Protein AF-A0A9Q7SDE9-F1 (afdb_monomer_lite)

Secondary structure (DSSP, 8-state):
--HHHHHHHHHHHHHHPPPPPSSHHHHHHHHHHHHHHHT--SHHHHHHHHHHHHHTT-HHHHHHHHHHHHHHT-HHHHHHHHHH-GGGHHHHHHHHHHHTT--

Foldseek 3Di:
DPPLVVLLVVLCCVQQDDPDDPDPVVVVVLVVLLVVLVPQDALVSLLVQLLVCLVVVVVSNNNSSLVSCLVVVNPSNLCSVCVSCVVSNVSSVSSSVSSVVPD

Structure (mmCIF, N/CA/C/O backbone):
data_AF-A0A9Q7SDE9-F1
#
_entry.id   AF-A0A9Q7SDE9-F1
#
loop_
_atom_site.group_PDB
_atom_site.id
_atom_site.type_symbol
_atom_site.label_atom_id
_atom_site.label_alt_id
_atom_site.label_comp_id
_atom_site.label_asym_id
_atom_site.label_entity_id
_atom_site.label_seq_id
_atom_site.pdbx_PDB_ins_code
_atom_site.Cartn_x
_atom_site.Cartn_y
_atom_site.Cartn_z
_atom_site.occupancy
_atom_site.B_iso_or_equiv
_atom_site.auth_seq_id
_atom_site.auth_comp_id
_atom_site.auth_asym_id
_atom_site.auth_atom_id
_atom_site.pdbx_PDB_model_num
ATOM 1 N N . MET A 1 1 ? 5.479 17.017 18.892 1.00 56.97 1 MET A N 1
ATOM 2 C CA . MET A 1 1 ? 5.457 17.519 17.508 1.00 56.97 1 MET A CA 1
ATOM 3 C C . MET A 1 1 ? 6.755 18.217 17.185 1.00 56.97 1 MET A C 1
ATOM 5 O O . MET A 1 1 ? 6.878 19.434 17.283 1.00 56.97 1 MET A O 1
ATOM 9 N N . THR A 1 2 ? 7.743 17.405 16.837 1.00 75.75 2 THR A N 1
ATOM 10 C CA . THR A 1 2 ? 8.951 17.845 16.141 1.00 75.75 2 THR A CA 1
ATOM 11 C C . THR A 1 2 ? 8.635 18.047 14.654 1.00 75.75 2 THR A C 1
ATOM 13 O O . THR A 1 2 ? 7.665 17.497 14.134 1.00 75.75 2 THR A O 1
ATOM 16 N N . THR A 1 3 ? 9.463 18.806 13.933 1.00 80.44 3 THR A N 1
ATOM 17 C CA . THR A 1 3 ? 9.313 19.011 12.478 1.00 80.44 3 THR A CA 1
ATOM 18 C C . THR A 1 3 ? 9.282 17.691 11.690 1.00 80.44 3 THR A C 1
ATOM 20 O O . THR A 1 3 ? 8.628 17.610 10.652 1.00 80.44 3 THR A O 1
ATOM 23 N N . ALA A 1 4 ? 9.955 16.648 12.189 1.00 78.25 4 ALA A N 1
ATOM 24 C CA . ALA A 1 4 ? 9.985 15.322 11.573 1.00 78.25 4 ALA A CA 1
ATOM 25 C C . ALA A 1 4 ? 8.646 14.574 11.710 1.00 78.25 4 ALA A C 1
ATOM 27 O O . ALA A 1 4 ? 8.171 14.005 10.729 1.00 78.25 4 ALA A O 1
ATOM 28 N N . GLU A 1 5 ? 8.001 14.640 12.880 1.00 80.25 5 GLU A N 1
ATOM 29 C CA . GLU A 1 5 ? 6.676 14.041 13.116 1.00 80.25 5 GLU A CA 1
ATOM 30 C C . GLU A 1 5 ? 5.614 14.676 12.207 1.00 80.25 5 GLU A C 1
ATOM 32 O O . GLU A 1 5 ? 4.884 13.970 11.514 1.00 80.25 5 GLU A O 1
ATOM 37 N N . THR A 1 6 ? 5.593 16.010 12.111 1.00 84.12 6 THR A N 1
ATOM 38 C CA . THR A 1 6 ? 4.666 16.729 11.220 1.00 84.12 6 THR A CA 1
ATOM 39 C C . THR A 1 6 ? 4.883 16.353 9.752 1.00 84.12 6 THR A C 1
ATOM 41 O O . THR A 1 6 ? 3.930 16.226 8.981 1.00 84.12 6 THR A O 1
ATOM 44 N N . ARG A 1 7 ? 6.144 16.159 9.338 1.00 84.69 7 ARG A N 1
ATOM 45 C CA . ARG A 1 7 ? 6.481 15.754 7.967 1.00 84.69 7 ARG A CA 1
ATOM 46 C C . ARG A 1 7 ? 6.022 14.326 7.674 1.00 84.69 7 ARG A C 1
ATOM 48 O O . ARG A 1 7 ? 5.447 14.088 6.613 1.00 84.69 7 ARG A O 1
ATOM 55 N N . ARG A 1 8 ? 6.228 13.404 8.617 1.00 85.12 8 ARG A N 1
ATOM 56 C CA . ARG A 1 8 ? 5.744 12.019 8.548 1.00 85.12 8 ARG A CA 1
ATOM 57 C C . ARG A 1 8 ? 4.223 11.979 8.401 1.00 85.12 8 ARG A C 1
ATOM 59 O O . ARG A 1 8 ? 3.729 11.299 7.507 1.00 85.12 8 ARG A O 1
ATOM 66 N N . GLU A 1 9 ? 3.491 12.722 9.228 1.00 84.44 9 GLU A N 1
ATOM 67 C CA . GLU A 1 9 ? 2.025 12.791 9.156 1.00 84.44 9 GLU A CA 1
ATOM 68 C C . GLU A 1 9 ? 1.536 13.343 7.814 1.00 84.44 9 GLU A C 1
ATOM 70 O O . GLU A 1 9 ? 0.623 12.777 7.217 1.00 84.44 9 GLU A O 1
ATOM 75 N N . ALA A 1 10 ? 2.173 14.395 7.293 1.00 86.44 10 ALA A N 1
ATOM 76 C CA . ALA A 1 10 ? 1.816 14.963 5.994 1.00 86.44 10 ALA A CA 1
ATOM 77 C C . ALA A 1 10 ? 2.032 13.970 4.837 1.00 86.44 10 ALA A C 1
ATOM 79 O O . ALA A 1 10 ? 1.170 13.832 3.969 1.00 86.44 10 ALA A O 1
ATOM 80 N N . LEU A 1 11 ? 3.157 13.247 4.835 1.00 87.31 11 LEU A N 1
ATOM 81 C CA . LEU A 1 11 ? 3.453 12.225 3.825 1.00 87.31 11 LEU A CA 1
ATOM 82 C C . LEU A 1 11 ? 2.512 11.021 3.941 1.00 87.31 11 LEU A C 1
ATOM 84 O O . LEU A 1 11 ? 2.037 10.504 2.930 1.00 87.31 11 LEU A O 1
ATOM 88 N N . ALA A 1 12 ? 2.200 10.599 5.167 1.00 86.56 12 ALA A N 1
ATOM 89 C CA . ALA A 1 12 ? 1.217 9.555 5.414 1.00 86.56 12 ALA A CA 1
ATOM 90 C C . ALA A 1 12 ? -0.171 9.983 4.917 1.00 86.56 12 ALA A C 1
ATOM 92 O O . ALA A 1 12 ? -0.816 9.226 4.203 1.00 86.56 12 ALA A O 1
ATOM 93 N N . ALA A 1 13 ? -0.615 11.208 5.197 1.00 86.50 13 ALA A N 1
ATOM 94 C CA . ALA A 1 13 ? -1.886 11.717 4.686 1.00 86.50 13 ALA A CA 1
ATOM 95 C C . ALA A 1 13 ? -1.916 11.766 3.148 1.00 86.50 13 ALA A C 1
ATOM 97 O O . ALA A 1 13 ? -2.935 11.445 2.544 1.00 86.50 13 ALA A O 1
ATOM 98 N N . GLN A 1 14 ? -0.800 12.112 2.505 1.00 86.94 14 GLN A N 1
ATOM 99 C CA . GLN A 1 14 ? -0.699 12.136 1.046 1.00 86.94 14 GLN A CA 1
ATOM 100 C C . GLN A 1 14 ? -0.799 10.734 0.422 1.00 86.94 14 GLN A C 1
ATOM 102 O O . GLN A 1 14 ? -1.474 10.556 -0.589 1.00 86.94 14 GLN A O 1
ATOM 107 N N . LEU A 1 15 ? -0.108 9.746 0.993 1.00 87.19 15 LEU A N 1
ATOM 108 C CA . LEU A 1 15 ? 0.076 8.430 0.370 1.00 87.19 15 LEU A CA 1
ATOM 109 C C . LEU A 1 15 ? -0.890 7.364 0.876 1.00 87.19 15 LEU A C 1
ATOM 111 O O . LEU A 1 15 ? -1.180 6.398 0.174 1.00 87.19 15 LEU A O 1
ATOM 115 N N . LEU A 1 16 ? -1.352 7.507 2.109 1.00 87.44 16 LEU A N 1
ATOM 116 C CA . LEU A 1 16 ? -2.114 6.494 2.826 1.00 87.44 16 LEU A CA 1
ATOM 117 C C . LEU A 1 16 ? -3.576 6.903 3.018 1.00 87.44 16 LEU A C 1
ATOM 119 O O . LEU A 1 16 ? -4.352 6.131 3.582 1.00 87.44 16 LEU A O 1
ATOM 123 N N . SER A 1 17 ? -3.986 8.081 2.541 1.00 84.12 17 SER A N 1
ATOM 124 C CA . SER A 1 17 ? -5.405 8.426 2.507 1.00 84.12 17 SER A CA 1
ATOM 125 C C . SER A 1 17 ? -6.152 7.409 1.647 1.00 84.12 17 SER A C 1
ATOM 127 O O . SER A 1 17 ? -5.857 7.238 0.463 1.00 84.12 17 SER A O 1
ATOM 129 N N . GLN A 1 18 ? -7.092 6.696 2.265 1.00 73.50 18 GLN A N 1
ATOM 130 C CA . GLN A 1 18 ? -7.979 5.805 1.534 1.00 73.50 18 GLN A CA 1
ATOM 131 C C . GLN A 1 18 ? -9.169 6.608 1.007 1.00 73.50 18 GLN A C 1
ATOM 133 O O . GLN A 1 18 ? -9.699 7.451 1.742 1.00 73.50 18 GLN A O 1
ATOM 138 N N . PRO A 1 19 ? -9.605 6.364 -0.241 1.00 71.69 19 PRO A N 1
ATOM 139 C CA . PRO A 1 19 ? -10.829 6.966 -0.740 1.00 71.69 19 PRO A CA 1
ATOM 140 C C . PRO A 1 19 ? -11.976 6.598 0.201 1.00 71.69 19 PRO A C 1
ATOM 142 O O . PRO A 1 19 ? -12.120 5.445 0.611 1.00 71.69 19 PRO A O 1
ATOM 145 N N . ARG A 1 20 ? -12.767 7.598 0.598 1.00 77.81 20 ARG A N 1
ATOM 146 C CA . ARG A 1 20 ? -13.927 7.360 1.453 1.00 77.81 20 ARG A CA 1
ATOM 147 C C . ARG A 1 20 ? -14.964 6.602 0.621 1.00 77.81 20 ARG A C 1
ATOM 149 O O . ARG A 1 20 ? -15.348 7.122 -0.421 1.00 77.81 20 ARG A O 1
ATOM 156 N N . PRO A 1 21 ? -15.427 5.416 1.047 1.00 84.06 21 PRO A N 1
ATOM 157 C CA . PRO A 1 21 ? -16.439 4.700 0.291 1.00 84.06 21 PRO A CA 1
ATOM 158 C C . PRO A 1 21 ? -17.753 5.480 0.260 1.00 84.06 21 PRO A C 1
ATOM 160 O O . PRO A 1 21 ? -18.258 5.888 1.309 1.00 84.06 21 PRO A O 1
ATOM 163 N N . ASP A 1 22 ? -18.333 5.633 -0.928 1.00 86.62 22 ASP A N 1
ATOM 164 C CA . ASP A 1 22 ? -19.600 6.351 -1.119 1.00 86.62 22 ASP A CA 1
ATOM 165 C C . ASP A 1 22 ? -20.834 5.458 -0.905 1.00 86.62 22 ASP A C 1
ATOM 167 O O . ASP A 1 22 ? -21.971 5.929 -0.883 1.00 86.62 22 ASP A O 1
ATOM 171 N N . ASN A 1 23 ? -20.632 4.145 -0.757 1.00 89.62 23 ASN A N 1
ATOM 172 C CA . ASN A 1 23 ? -21.694 3.168 -0.548 1.00 89.62 23 ASN A CA 1
ATOM 173 C C . ASN A 1 23 ? -21.196 1.942 0.240 1.00 89.62 23 ASN A C 1
ATOM 175 O O . ASN A 1 23 ? -20.004 1.773 0.496 1.00 89.62 23 ASN A O 1
ATOM 179 N N . ILE A 1 24 ? -22.134 1.067 0.617 1.00 90.81 24 ILE A N 1
ATOM 180 C CA . ILE A 1 24 ? -21.854 -0.138 1.414 1.00 90.81 24 ILE A CA 1
ATOM 181 C C . ILE A 1 24 ? -20.926 -1.114 0.675 1.00 90.81 24 ILE A C 1
ATOM 183 O O . ILE A 1 24 ? -20.099 -1.746 1.326 1.00 90.81 24 ILE A O 1
ATOM 1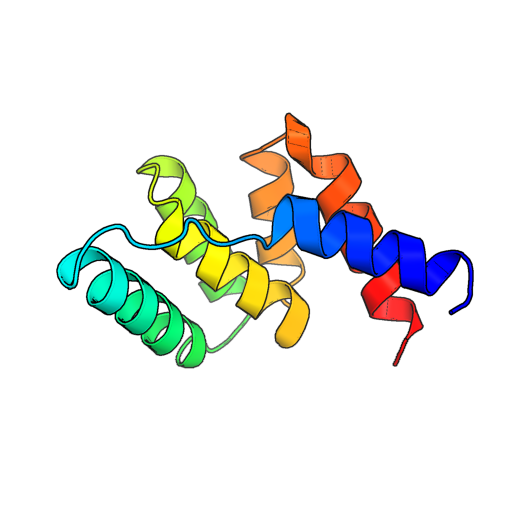87 N N . LEU A 1 25 ? -21.025 -1.231 -0.654 1.00 89.50 25 LEU A N 1
ATOM 188 C CA . LEU A 1 25 ? -20.161 -2.130 -1.427 1.00 89.50 25 LEU A CA 1
ATOM 189 C C . LEU A 1 25 ? -18.696 -1.698 -1.325 1.00 89.50 25 LEU A C 1
ATOM 191 O O . LEU A 1 25 ? -17.860 -2.522 -0.974 1.00 89.50 25 LEU A O 1
ATOM 195 N N . GLY A 1 26 ? -18.407 -0.404 -1.481 1.00 88.62 26 GLY A N 1
ATOM 196 C CA . GLY A 1 26 ? -17.049 0.118 -1.314 1.00 88.62 26 GLY A CA 1
ATOM 197 C C . GLY A 1 26 ? -16.495 -0.086 0.103 1.00 88.62 26 GLY A C 1
ATOM 198 O O . GLY A 1 26 ? -15.310 -0.358 0.273 1.00 88.62 26 GLY A O 1
ATOM 199 N N . VAL A 1 27 ? -17.344 -0.026 1.141 1.00 89.62 27 VAL A N 1
ATOM 200 C CA . VAL A 1 27 ? -16.927 -0.364 2.518 1.00 89.62 27 VAL A CA 1
ATOM 201 C C . VAL A 1 27 ? -16.537 -1.839 2.626 1.00 89.62 27 VAL A C 1
ATOM 203 O O . VAL A 1 27 ? -15.569 -2.171 3.311 1.00 89.62 27 VAL A O 1
ATOM 206 N N . LEU A 1 28 ? -17.290 -2.736 1.987 1.00 92.31 28 LEU A N 1
ATOM 207 C CA . LEU A 1 28 ? -16.992 -4.169 2.000 1.00 92.31 28 LEU A CA 1
ATOM 208 C C . LEU A 1 28 ? -15.714 -4.486 1.219 1.00 92.31 28 LEU A C 1
ATOM 210 O O . LEU A 1 28 ? -14.898 -5.250 1.722 1.00 92.31 28 LEU A O 1
ATOM 214 N N . GLU A 1 29 ? -15.505 -3.861 0.061 1.00 89.56 29 GLU A N 1
ATOM 215 C CA . GLU A 1 29 ? -14.273 -3.985 -0.732 1.00 89.56 29 GLU A CA 1
ATOM 216 C C . GLU A 1 29 ? -13.047 -3.521 0.059 1.00 89.56 29 GLU A C 1
ATOM 218 O O . GLU A 1 29 ? -12.038 -4.220 0.122 1.00 89.56 29 GLU A O 1
ATOM 223 N N . GLN A 1 30 ? -13.152 -2.375 0.736 1.00 89.88 30 GLN A N 1
ATOM 224 C CA . GLN A 1 30 ? -12.083 -1.854 1.585 1.00 89.88 30 GLN A CA 1
ATOM 225 C C . GLN A 1 30 ? -11.751 -2.809 2.739 1.00 89.88 30 GLN A C 1
ATOM 227 O O . GLN A 1 30 ? -10.581 -3.050 3.034 1.00 89.88 30 GLN A O 1
ATOM 232 N N . ARG A 1 31 ? -12.774 -3.372 3.394 1.00 91.56 31 ARG A N 1
ATOM 233 C CA . ARG A 1 31 ? -12.590 -4.345 4.479 1.00 91.56 31 ARG A CA 1
ATOM 234 C C . ARG A 1 31 ? -11.958 -5.639 3.984 1.00 91.56 31 ARG A C 1
ATOM 236 O O . ARG A 1 31 ? -11.015 -6.104 4.606 1.00 91.56 31 ARG A O 1
ATOM 243 N N . ASP A 1 32 ? -12.434 -6.173 2.865 1.00 93.56 32 ASP A N 1
ATOM 244 C CA . ASP A 1 32 ? -11.876 -7.378 2.249 1.00 93.56 32 ASP A CA 1
ATOM 245 C C . ASP A 1 32 ? -10.413 -7.165 1.833 1.00 93.56 32 ASP A C 1
ATOM 247 O O . ASP A 1 32 ? -9.567 -8.013 2.101 1.00 93.56 32 ASP A O 1
ATOM 251 N N . ALA A 1 33 ? -10.066 -6.000 1.277 1.00 92.69 33 ALA A N 1
ATOM 252 C CA . ALA A 1 33 ? -8.676 -5.661 0.986 1.00 92.69 33 ALA A CA 1
ATOM 253 C C . ALA A 1 33 ? -7.807 -5.642 2.256 1.00 92.69 33 ALA A C 1
ATOM 255 O O . ALA A 1 33 ? -6.721 -6.220 2.268 1.00 92.69 33 ALA A O 1
ATOM 256 N N . ILE A 1 34 ? -8.289 -5.033 3.344 1.00 91.94 34 ILE A N 1
ATOM 257 C CA . ILE A 1 34 ? -7.583 -5.015 4.636 1.00 91.94 34 ILE A CA 1
ATOM 258 C C . ILE A 1 34 ? -7.415 -6.435 5.196 1.00 91.94 34 ILE A C 1
ATOM 260 O O . ILE A 1 34 ? -6.312 -6.800 5.609 1.00 91.94 34 ILE A O 1
ATOM 264 N N . ASP A 1 35 ? -8.478 -7.240 5.179 1.00 94.25 35 ASP A N 1
ATOM 265 C CA . ASP A 1 35 ? -8.468 -8.615 5.684 1.00 94.25 35 ASP A CA 1
ATOM 266 C C . ASP A 1 35 ? -7.501 -9.495 4.874 1.00 94.25 35 ASP A C 1
ATOM 268 O O . ASP A 1 35 ? -6.736 -10.274 5.445 1.00 94.25 35 ASP A O 1
ATOM 272 N N . ARG A 1 36 ? -7.448 -9.321 3.547 1.00 92.62 36 ARG A N 1
ATOM 273 C CA . ARG A 1 36 ? -6.481 -10.010 2.677 1.00 92.62 36 ARG A CA 1
ATOM 274 C C . ARG A 1 36 ? -5.042 -9.612 2.986 1.00 92.62 36 ARG A C 1
ATOM 276 O O . ARG A 1 36 ? -4.177 -10.482 3.048 1.00 92.62 36 ARG A O 1
ATOM 283 N N . VAL A 1 37 ? -4.776 -8.324 3.211 1.00 94.12 37 VAL A N 1
ATOM 284 C CA . VAL A 1 37 ? -3.431 -7.827 3.553 1.00 94.12 37 VAL A CA 1
ATOM 285 C C . VAL A 1 37 ? -2.962 -8.356 4.907 1.00 94.12 37 VAL A C 1
ATOM 287 O O . VAL A 1 37 ? -1.785 -8.673 5.057 1.00 94.12 37 VAL A O 1
ATOM 290 N N . ALA A 1 38 ? -3.865 -8.518 5.876 1.00 91.69 38 ALA A N 1
ATOM 291 C CA . ALA A 1 38 ? -3.537 -9.108 7.173 1.00 91.69 38 ALA A CA 1
ATOM 292 C C . ALA A 1 38 ? -3.043 -10.566 7.069 1.00 91.69 38 ALA A C 1
ATOM 294 O O . ALA A 1 38 ? -2.326 -11.029 7.955 1.00 91.69 38 ALA A O 1
ATOM 295 N N . GLY A 1 39 ? -3.408 -11.277 5.996 1.00 92.25 39 GLY A N 1
ATOM 296 C CA . GLY A 1 39 ? -2.945 -12.634 5.702 1.00 92.25 39 GLY A CA 1
ATOM 297 C C . GLY A 1 39 ? -1.656 -12.717 4.877 1.00 92.25 39 GLY A C 1
ATOM 298 O O . GLY A 1 39 ? -1.219 -13.822 4.564 1.00 92.25 39 GLY A O 1
ATOM 299 N N . VAL A 1 40 ? -1.047 -11.591 4.489 1.00 95.12 40 VAL A N 1
ATOM 300 C CA . VAL A 1 40 ? 0.188 -11.599 3.692 1.00 95.12 40 VAL A CA 1
ATOM 301 C C . VAL A 1 40 ? 1.382 -11.973 4.568 1.00 95.12 40 VAL A C 1
ATOM 303 O O . VAL A 1 40 ? 1.667 -11.339 5.580 1.00 95.12 40 VAL A O 1
ATOM 306 N N . GLU A 1 41 ? 2.094 -13.017 4.154 1.00 89.31 41 GLU A N 1
ATOM 307 C CA . GLU A 1 41 ? 3.105 -13.679 4.983 1.00 89.31 41 GLU A CA 1
ATOM 308 C C . GLU A 1 41 ? 4.456 -12.954 5.008 1.00 89.31 41 GLU A C 1
ATOM 310 O O . GLU A 1 41 ? 5.169 -12.998 6.010 1.00 89.31 41 GLU A O 1
ATOM 315 N N . ASN A 1 42 ? 4.850 -12.333 3.893 1.00 93.06 42 ASN A N 1
ATOM 316 C CA . ASN A 1 42 ? 6.179 -11.750 3.726 1.00 93.06 42 ASN A CA 1
ATOM 317 C C . ASN A 1 42 ? 6.222 -10.669 2.632 1.00 93.06 42 ASN A C 1
ATOM 319 O O . ASN A 1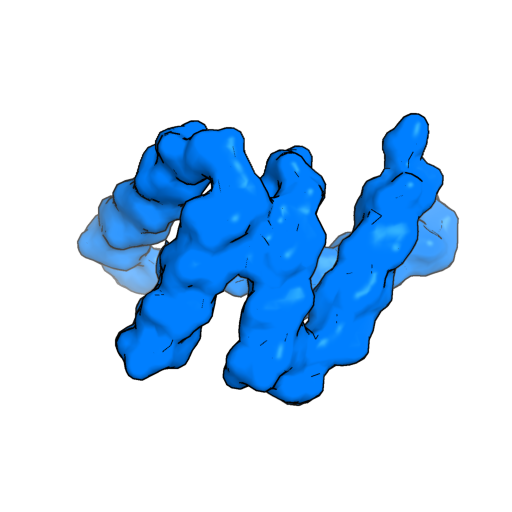 42 ? 5.288 -10.507 1.843 1.00 93.06 42 ASN A O 1
ATOM 323 N N . ASP A 1 43 ? 7.347 -9.953 2.594 1.00 95.19 43 ASP A N 1
ATOM 324 C CA . ASP A 1 43 ? 7.606 -8.831 1.687 1.00 95.19 43 ASP A CA 1
ATOM 325 C C . ASP A 1 43 ? 7.524 -9.228 0.203 1.00 95.19 43 ASP A C 1
ATOM 327 O O . ASP A 1 43 ? 6.926 -8.517 -0.598 1.00 95.19 43 ASP A O 1
ATOM 331 N N . ASP A 1 44 ? 8.027 -10.406 -0.177 1.00 95.94 44 ASP A N 1
ATOM 332 C CA . ASP A 1 44 ? 8.017 -10.846 -1.579 1.00 95.94 44 ASP A CA 1
ATOM 333 C C . ASP A 1 44 ? 6.592 -11.106 -2.090 1.00 95.94 44 ASP A C 1
ATOM 335 O O . ASP A 1 44 ? 6.260 -10.799 -3.241 1.00 95.94 44 ASP A O 1
ATOM 339 N N . VAL A 1 45 ? 5.721 -11.656 -1.237 1.00 96.00 45 VAL A N 1
ATOM 340 C CA . VAL A 1 45 ? 4.293 -11.811 -1.547 1.00 96.00 45 VAL A CA 1
ATOM 341 C C . VAL A 1 45 ? 3.630 -10.437 -1.648 1.00 96.00 45 VAL A C 1
ATOM 343 O O . VAL A 1 45 ? 2.925 -10.179 -2.627 1.00 96.00 45 VAL A O 1
ATOM 346 N N . ALA A 1 46 ? 3.902 -9.530 -0.705 1.00 96.75 46 ALA A N 1
ATOM 347 C CA . ALA A 1 46 ? 3.383 -8.164 -0.739 1.00 96.75 46 ALA A CA 1
ATOM 348 C C . ALA A 1 46 ? 3.803 -7.411 -2.015 1.00 96.75 46 ALA A C 1
ATOM 350 O O . ALA A 1 46 ? 2.971 -6.761 -2.650 1.00 96.75 46 ALA A O 1
ATOM 351 N N . GLN A 1 47 ? 5.061 -7.555 -2.445 1.00 97.75 47 GLN A N 1
ATOM 352 C CA . GLN A 1 47 ? 5.597 -6.968 -3.673 1.00 97.75 47 GLN A CA 1
ATOM 353 C C . GLN A 1 47 ? 4.836 -7.445 -4.916 1.00 97.75 47 GLN A C 1
ATOM 355 O O . GLN A 1 47 ? 4.479 -6.645 -5.787 1.00 97.75 47 GLN A O 1
ATOM 360 N N . ARG A 1 48 ? 4.582 -8.753 -5.023 1.00 96.62 48 ARG A N 1
ATOM 361 C CA . ARG A 1 48 ? 3.834 -9.320 -6.156 1.00 96.62 48 ARG A CA 1
ATOM 362 C C . ARG A 1 48 ? 2.396 -8.819 -6.169 1.00 96.62 48 ARG A C 1
ATOM 364 O O . ARG A 1 48 ? 1.906 -8.425 -7.224 1.00 96.62 48 ARG A O 1
ATOM 371 N N . LEU A 1 49 ? 1.747 -8.800 -5.006 1.00 96.81 49 LEU A N 1
ATOM 372 C CA . LEU A 1 49 ? 0.367 -8.340 -4.872 1.00 96.81 49 LEU A CA 1
ATOM 373 C C . LEU A 1 49 ? 0.222 -6.856 -5.212 1.00 96.81 49 LEU A C 1
ATOM 375 O O . LEU A 1 49 ? -0.697 -6.507 -5.945 1.00 96.81 49 LEU A O 1
ATOM 379 N N . ILE A 1 50 ? 1.133 -5.989 -4.755 1.00 97.06 50 ILE A N 1
ATOM 380 C CA . ILE A 1 50 ? 1.018 -4.549 -5.037 1.00 97.06 50 ILE A CA 1
ATOM 381 C C . ILE A 1 50 ? 1.306 -4.249 -6.506 1.00 97.06 50 ILE A C 1
ATOM 383 O O . ILE A 1 50 ? 0.637 -3.415 -7.104 1.00 97.06 50 ILE A O 1
ATOM 387 N N . THR A 1 51 ? 2.230 -4.991 -7.119 1.00 97.12 51 THR A N 1
ATOM 388 C CA . THR A 1 51 ? 2.510 -4.892 -8.557 1.00 97.12 51 THR A CA 1
ATOM 389 C C . THR A 1 51 ? 1.298 -5.321 -9.387 1.00 97.12 51 THR A C 1
ATOM 391 O O . THR A 1 51 ? 0.978 -4.679 -10.384 1.00 97.12 51 THR A O 1
ATOM 394 N N . LEU A 1 52 ? 0.605 -6.386 -8.970 1.00 96.69 52 LEU A N 1
ATOM 395 C CA . LEU A 1 52 ? -0.628 -6.833 -9.616 1.00 96.69 52 LEU A CA 1
ATOM 396 C C . LEU A 1 52 ? -1.763 -5.821 -9.430 1.00 96.69 52 LEU A C 1
ATOM 398 O O . LEU A 1 52 ? -2.441 -5.496 -10.393 1.00 96.69 52 LEU A O 1
ATOM 402 N N . ALA A 1 53 ? -1.960 -5.303 -8.218 1.00 95.81 53 ALA A N 1
ATOM 403 C CA . ALA A 1 53 ? -2.999 -4.311 -7.949 1.00 95.81 53 ALA A CA 1
ATOM 404 C C . ALA A 1 53 ? -2.788 -3.033 -8.781 1.00 95.81 53 ALA A C 1
ATOM 406 O O . ALA A 1 53 ? -3.738 -2.502 -9.348 1.00 95.81 53 ALA A O 1
ATOM 407 N N . LEU A 1 54 ? -1.532 -2.597 -8.934 1.00 95.88 54 LEU A N 1
ATOM 408 C CA . LEU A 1 54 ? -1.165 -1.481 -9.808 1.00 95.88 54 LEU A CA 1
ATOM 409 C C . LEU A 1 54 ? -1.462 -1.759 -11.287 1.00 95.88 54 LEU A C 1
ATOM 411 O O . LEU A 1 54 ? -1.858 -0.843 -11.995 1.00 95.88 54 LEU A O 1
ATOM 415 N N . SER A 1 55 ? -1.281 -2.992 -11.774 1.00 96.25 55 SER A N 1
ATOM 416 C CA . SER A 1 55 ? -1.494 -3.305 -13.196 1.00 96.25 55 SER A CA 1
ATOM 417 C C . SER A 1 55 ? -2.965 -3.367 -13.609 1.00 96.25 55 SER A C 1
ATOM 419 O O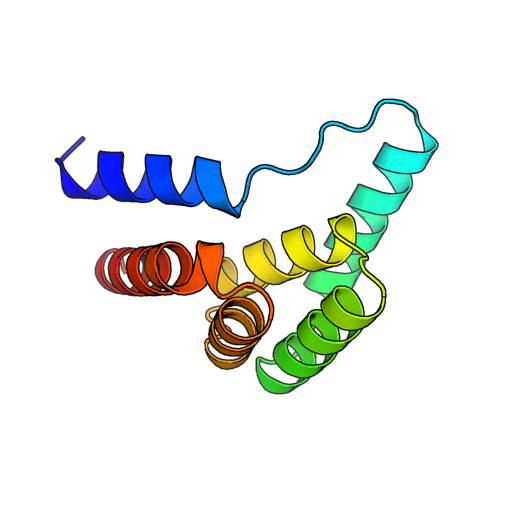 . SER A 1 55 ? -3.259 -3.291 -14.802 1.00 96.25 55 SER A O 1
ATOM 421 N N . VAL A 1 56 ? -3.874 -3.507 -12.642 1.00 95.69 56 VAL A N 1
ATOM 422 C CA . VAL A 1 56 ? -5.330 -3.515 -12.857 1.00 95.69 56 VAL A CA 1
ATOM 423 C C . VAL A 1 56 ? -6.024 -2.272 -12.290 1.00 95.69 56 VAL A C 1
ATOM 425 O O . VAL A 1 56 ? -7.249 -2.251 -12.219 1.00 95.69 56 VAL A O 1
ATOM 428 N N . ASP A 1 57 ? -5.253 -1.258 -11.882 1.00 92.44 57 ASP A N 1
ATOM 429 C CA . ASP A 1 57 ? -5.740 -0.011 -11.275 1.00 92.44 57 ASP A CA 1
ATOM 430 C C . ASP A 1 57 ? -6.654 -0.220 -10.041 1.00 92.44 57 ASP A C 1
ATOM 432 O O . ASP A 1 57 ? -7.555 0.577 -9.766 1.00 92.44 57 ASP A O 1
ATOM 436 N N . ASP A 1 58 ? -6.414 -1.276 -9.253 1.00 93.19 58 ASP A N 1
ATOM 437 C CA . ASP A 1 58 ? -7.125 -1.523 -7.990 1.00 93.19 58 ASP A CA 1
ATOM 438 C C . ASP A 1 58 ? -6.535 -0.655 -6.868 1.00 93.19 58 ASP A C 1
ATOM 440 O O . ASP A 1 58 ? -5.734 -1.093 -6.037 1.00 93.19 58 ASP A O 1
ATOM 444 N N . GLU A 1 59 ? -6.923 0.621 -6.857 1.00 91.12 59 GLU A N 1
ATOM 445 C CA . GLU A 1 59 ? -6.440 1.601 -5.881 1.00 91.12 59 GLU A CA 1
ATOM 446 C C . GLU A 1 59 ? -6.767 1.216 -4.431 1.00 91.12 59 GLU A C 1
ATOM 448 O O . GLU A 1 59 ? -5.976 1.496 -3.528 1.00 91.12 59 GLU A O 1
ATOM 453 N N . THR A 1 60 ? -7.896 0.546 -4.183 1.00 92.12 60 THR A N 1
ATOM 454 C CA . THR A 1 60 ? -8.276 0.096 -2.836 1.00 92.12 60 THR A CA 1
ATOM 455 C C . THR A 1 60 ? -7.261 -0.916 -2.311 1.00 92.12 60 THR A C 1
ATOM 457 O O . THR A 1 60 ? -6.731 -0.752 -1.206 1.00 92.12 60 THR A O 1
ATOM 460 N N . MET A 1 61 ? -6.922 -1.921 -3.123 1.00 94.62 61 MET A N 1
ATOM 461 C CA . MET A 1 61 ? -5.911 -2.918 -2.780 1.00 94.62 61 MET A CA 1
ATOM 462 C C . MET A 1 61 ? -4.505 -2.310 -2.702 1.00 94.62 61 MET A C 1
ATOM 464 O O . MET A 1 61 ? -3.767 -2.616 -1.764 1.00 94.62 61 MET A O 1
ATOM 468 N N . VAL A 1 62 ? -4.138 -1.404 -3.618 1.00 95.25 62 VAL A N 1
ATOM 469 C CA . VAL A 1 62 ? -2.846 -0.693 -3.575 1.00 95.25 62 VAL A CA 1
ATOM 470 C C . VAL A 1 62 ? -2.679 0.055 -2.255 1.00 95.25 62 VAL A C 1
ATOM 472 O O . VAL A 1 62 ? -1.643 -0.078 -1.601 1.00 95.25 62 VAL A O 1
ATOM 475 N N . ARG A 1 63 ? -3.695 0.810 -1.815 1.00 93.62 63 ARG A N 1
ATOM 476 C CA . ARG A 1 63 ? -3.636 1.543 -0.541 1.00 93.62 63 ARG A CA 1
ATOM 477 C C . ARG A 1 63 ? -3.565 0.585 0.641 1.00 93.62 63 ARG A C 1
ATOM 479 O O . ARG A 1 63 ? -2.745 0.806 1.530 1.00 93.62 63 ARG A O 1
ATOM 486 N N . ALA A 1 64 ? -4.376 -0.472 0.661 1.00 94.44 64 ALA A N 1
ATOM 487 C CA . ALA A 1 64 ? -4.349 -1.462 1.736 1.00 94.44 64 ALA A CA 1
ATOM 488 C C . ALA A 1 64 ? -2.967 -2.132 1.862 1.00 94.44 64 ALA A C 1
ATOM 490 O O . ALA A 1 64 ? -2.413 -2.200 2.961 1.00 94.44 64 ALA A O 1
ATOM 491 N N . LEU A 1 65 ? -2.371 -2.551 0.741 1.00 95.62 65 LEU A N 1
ATOM 492 C CA . LEU A 1 65 ? -1.031 -3.141 0.702 1.00 95.62 65 LEU A CA 1
ATOM 493 C C . LEU A 1 65 ? 0.046 -2.147 1.123 1.00 95.62 65 LEU A C 1
ATOM 495 O O . LEU A 1 65 ? 0.951 -2.525 1.859 1.00 95.62 65 LEU A O 1
ATOM 499 N N . LEU A 1 66 ? -0.056 -0.881 0.713 1.00 94.75 6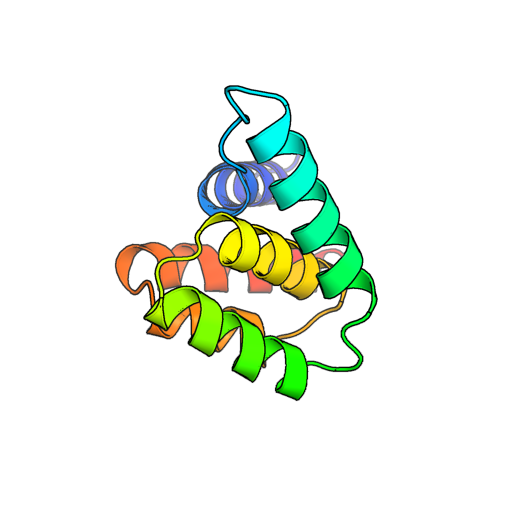6 LEU A N 1
ATOM 500 C CA . LEU A 1 66 ? 0.902 0.152 1.100 1.00 94.75 66 LEU A CA 1
ATOM 501 C C . LEU A 1 66 ? 0.847 0.440 2.611 1.00 94.75 66 LEU A C 1
ATOM 503 O O . LEU A 1 66 ? 1.890 0.550 3.254 1.00 94.75 66 LEU A O 1
ATOM 507 N N . HIS A 1 67 ? -0.353 0.479 3.204 1.00 93.00 67 HIS A N 1
ATOM 508 C CA . HIS A 1 67 ? -0.533 0.526 4.664 1.00 93.00 67 HIS A CA 1
ATOM 509 C C . HIS A 1 67 ? 0.121 -0.672 5.355 1.00 93.00 67 HIS A C 1
ATOM 511 O O . HIS A 1 67 ? 0.878 -0.500 6.314 1.00 93.00 67 HIS A O 1
ATOM 517 N N . GLY A 1 68 ? -0.143 -1.881 4.850 1.00 93.25 68 GLY A N 1
ATOM 518 C CA . GLY A 1 68 ? 0.492 -3.106 5.330 1.00 93.25 68 GLY A CA 1
ATOM 519 C C . GLY A 1 68 ? 2.015 -3.033 5.234 1.00 93.25 68 GLY A C 1
ATOM 520 O O . GLY A 1 68 ? 2.706 -3.350 6.196 1.00 93.25 68 GLY A O 1
ATOM 521 N N . ALA A 1 69 ? 2.544 -2.516 4.128 1.00 93.94 69 ALA A N 1
ATOM 522 C CA . ALA A 1 69 ? 3.974 -2.450 3.880 1.00 93.94 69 ALA A CA 1
ATOM 523 C C . ALA A 1 69 ? 4.716 -1.552 4.877 1.00 93.94 69 ALA A C 1
ATOM 525 O O . ALA A 1 69 ? 5.764 -1.945 5.392 1.00 93.94 69 ALA A O 1
ATOM 526 N N . TYR A 1 70 ? 4.156 -0.390 5.227 1.00 91.81 70 TYR A N 1
ATOM 527 C CA . TYR A 1 70 ? 4.732 0.451 6.281 1.00 91.81 70 TYR A CA 1
ATOM 528 C C . TYR A 1 70 ? 4.602 -0.173 7.674 1.00 91.81 70 TYR A C 1
ATOM 530 O O . TYR A 1 70 ? 5.511 -0.018 8.488 1.00 91.81 70 TYR A O 1
ATOM 538 N N . ARG A 1 71 ? 3.506 -0.892 7.949 1.00 91.12 71 ARG A N 1
ATOM 539 C CA . ARG A 1 71 ? 3.266 -1.546 9.244 1.00 91.12 71 ARG A CA 1
ATOM 540 C C . ARG A 1 71 ? 4.166 -2.760 9.480 1.00 91.12 71 ARG A C 1
ATOM 542 O O . ARG A 1 71 ? 4.688 -2.918 10.576 1.00 91.12 71 ARG A O 1
ATOM 549 N N . TYR A 1 72 ? 4.313 -3.621 8.478 1.00 91.38 72 TYR A N 1
ATOM 550 C CA . TYR A 1 72 ? 5.024 -4.902 8.567 1.00 91.38 72 TYR A CA 1
ATOM 551 C C . TYR A 1 72 ? 6.444 -4.851 7.995 1.00 91.38 72 TYR A C 1
ATOM 553 O O . TYR A 1 72 ? 7.106 -5.881 7.905 1.00 91.38 72 TYR A O 1
ATOM 561 N N . ARG A 1 73 ? 6.923 -3.655 7.630 1.00 91.19 73 ARG A N 1
ATOM 562 C CA . ARG A 1 73 ? 8.268 -3.414 7.093 1.00 91.19 73 ARG A CA 1
ATOM 563 C C . ARG A 1 73 ? 8.555 -4.169 5.784 1.00 91.19 73 ARG A C 1
ATOM 565 O O . ARG A 1 73 ? 9.649 -4.693 5.595 1.00 91.19 73 ARG A O 1
ATOM 572 N N . TRP A 1 74 ? 7.606 -4.156 4.851 1.00 95.19 74 TRP A N 1
ATOM 573 C CA . TRP A 1 74 ? 7.776 -4.729 3.509 1.00 95.19 74 TRP A CA 1
ATOM 574 C C . TRP A 1 74 ? 8.418 -3.715 2.555 1.00 95.19 74 TRP A C 1
ATOM 576 O O . TRP A 1 74 ? 7.742 -2.927 1.890 1.00 95.19 74 TRP A O 1
ATOM 586 N N . HIS A 1 75 ? 9.749 -3.692 2.534 1.00 93.69 75 HIS A N 1
ATOM 587 C CA . HIS A 1 75 ? 10.526 -2.748 1.740 1.00 93.69 75 HIS A CA 1
ATOM 588 C C . HIS A 1 75 ? 10.350 -2.972 0.233 1.00 93.69 75 HIS A C 1
A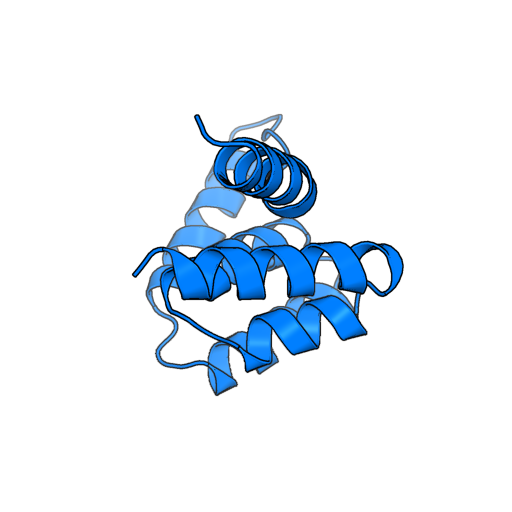TOM 590 O O . HIS A 1 75 ? 10.201 -2.001 -0.513 1.00 93.69 75 HIS A O 1
ATOM 596 N N . HIS A 1 76 ? 10.345 -4.225 -0.230 1.00 95.19 76 HIS A N 1
ATOM 597 C CA . HIS A 1 76 ? 10.161 -4.542 -1.646 1.00 95.19 76 HIS A CA 1
ATOM 598 C C . HIS A 1 76 ? 8.783 -4.096 -2.143 1.00 95.19 76 HIS A C 1
ATOM 600 O O . HIS A 1 76 ? 8.677 -3.580 -3.258 1.00 95.19 76 HIS A O 1
ATOM 606 N N . ALA A 1 77 ? 7.743 -4.204 -1.312 1.00 95.50 77 ALA A N 1
ATOM 607 C CA . ALA A 1 77 ? 6.418 -3.680 -1.636 1.00 95.50 77 ALA A CA 1
ATOM 608 C C . ALA A 1 77 ? 6.398 -2.145 -1.787 1.00 95.50 77 ALA A C 1
ATOM 610 O O . ALA A 1 77 ? 5.850 -1.635 -2.767 1.00 95.50 77 ALA A O 1
ATOM 611 N N . VAL A 1 78 ? 7.038 -1.396 -0.877 1.00 95.38 78 VAL A N 1
ATOM 612 C CA . VAL A 1 78 ? 7.151 0.075 -0.999 1.00 95.38 78 VAL A CA 1
ATOM 613 C C . VAL A 1 78 ? 7.957 0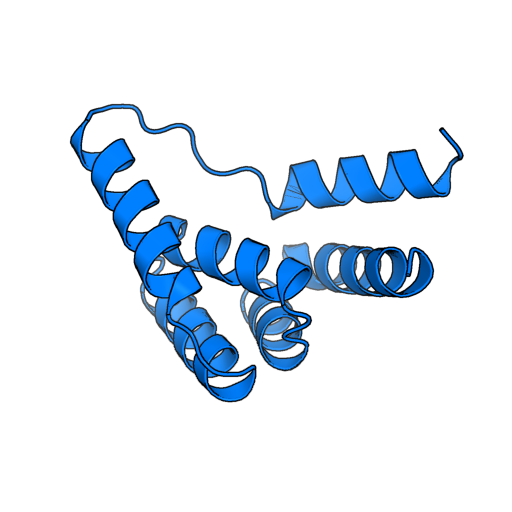.467 -2.240 1.00 95.38 78 VAL A C 1
ATOM 615 O O . VAL A 1 78 ? 7.568 1.381 -2.969 1.00 95.38 78 VAL A O 1
ATOM 618 N N . ALA A 1 79 ? 9.052 -0.243 -2.524 1.00 95.25 79 ALA A N 1
ATOM 619 C CA . ALA A 1 79 ? 9.863 -0.006 -3.713 1.00 95.25 79 ALA A CA 1
ATOM 620 C C . ALA A 1 79 ? 9.076 -0.276 -5.008 1.00 95.25 79 ALA A C 1
ATOM 622 O O . ALA A 1 79 ? 9.130 0.528 -5.938 1.00 95.25 79 ALA A O 1
ATOM 623 N N . ALA A 1 80 ? 8.295 -1.360 -5.061 1.00 96.00 80 ALA A N 1
ATOM 624 C CA . ALA A 1 80 ? 7.431 -1.661 -6.201 1.00 96.00 80 ALA A CA 1
ATOM 625 C C . ALA A 1 80 ? 6.356 -0.584 -6.411 1.00 96.00 80 ALA A C 1
ATOM 627 O O . ALA A 1 80 ? 6.131 -0.162 -7.546 1.00 96.00 80 ALA A O 1
ATOM 628 N N . TYR A 1 81 ? 5.755 -0.073 -5.330 1.00 95.94 81 TYR A N 1
ATOM 629 C CA . TYR A 1 81 ? 4.841 1.069 -5.411 1.00 95.94 81 TYR A CA 1
ATOM 630 C C . TYR A 1 81 ? 5.517 2.310 -6.001 1.00 95.94 81 TYR A C 1
ATOM 632 O O . TYR A 1 81 ? 4.971 2.930 -6.911 1.00 95.94 81 TYR A O 1
ATOM 640 N N . ALA A 1 82 ? 6.720 2.652 -5.535 1.00 95.00 82 ALA A N 1
ATOM 641 C CA . ALA A 1 82 ? 7.468 3.799 -6.044 1.00 95.00 82 ALA A CA 1
ATOM 642 C C . ALA A 1 82 ? 7.807 3.668 -7.542 1.00 95.00 82 ALA A C 1
ATOM 644 O O . ALA A 1 82 ? 7.780 4.662 -8.263 1.00 95.00 82 ALA A O 1
ATOM 645 N N . VAL A 1 83 ? 8.085 2.453 -8.025 1.00 95.62 83 VAL A N 1
ATOM 646 C CA . VAL A 1 83 ? 8.315 2.191 -9.455 1.00 95.62 83 VAL A CA 1
ATOM 647 C C . VAL A 1 83 ? 7.028 2.339 -10.273 1.00 95.62 83 VAL A C 1
ATOM 649 O O . VAL A 1 83 ? 7.069 2.909 -11.360 1.00 95.62 83 VAL A O 1
ATOM 652 N N . GLY A 1 84 ? 5.891 1.849 -9.769 1.00 91.94 84 GLY A N 1
ATOM 653 C CA . GLY A 1 84 ? 4.607 1.923 -10.476 1.00 91.94 84 GLY A CA 1
ATOM 654 C C . GLY A 1 84 ? 3.922 3.294 -10.427 1.00 91.94 84 GLY A C 1
ATOM 655 O O . GLY A 1 84 ? 3.142 3.616 -11.319 1.00 91.94 84 GLY A O 1
ATOM 656 N N . ARG A 1 85 ? 4.221 4.111 -9.411 1.00 91.38 85 ARG A N 1
ATOM 657 C CA . ARG A 1 85 ? 3.711 5.480 -9.221 1.00 91.38 85 ARG A CA 1
ATOM 658 C C . ARG A 1 85 ? 4.888 6.454 -9.068 1.00 91.38 85 ARG A C 1
ATOM 660 O O . ARG A 1 85 ? 5.137 6.938 -7.957 1.00 91.38 85 ARG A O 1
ATOM 667 N N . PRO A 1 86 ? 5.646 6.734 -10.147 1.00 90.56 86 PRO A N 1
ATOM 668 C CA . PRO A 1 86 ? 6.848 7.568 -10.086 1.00 90.56 86 PRO A CA 1
ATOM 669 C C . PRO A 1 86 ? 6.580 8.979 -9.539 1.00 90.56 86 PRO A C 1
ATOM 671 O O . PRO A 1 86 ? 7.442 9.554 -8.876 1.00 90.56 86 PRO A O 1
ATOM 674 N N . GLU A 1 87 ? 5.373 9.513 -9.732 1.00 91.12 87 GLU A N 1
ATOM 675 C CA . GLU A 1 87 ? 4.914 10.786 -9.167 1.00 91.12 87 GLU A CA 1
ATOM 676 C C . GLU A 1 87 ? 4.911 10.809 -7.629 1.00 91.12 87 GLU A C 1
ATOM 678 O O . GLU A 1 87 ? 5.051 11.867 -7.019 1.00 91.12 87 GLU A O 1
ATOM 683 N N . ASN A 1 88 ? 4.800 9.637 -7.000 1.00 91.19 88 ASN A N 1
ATOM 684 C CA . ASN A 1 88 ? 4.756 9.460 -5.551 1.00 91.19 88 ASN A CA 1
ATOM 685 C C . ASN A 1 88 ? 6.037 8.824 -4.986 1.00 91.19 88 ASN A C 1
ATOM 687 O O . ASN A 1 88 ? 6.153 8.673 -3.767 1.00 91.19 88 ASN A O 1
ATOM 691 N N . ALA A 1 89 ? 7.008 8.467 -5.834 1.00 89.69 89 ALA A N 1
ATOM 692 C CA . ALA A 1 89 ? 8.199 7.712 -5.448 1.00 89.69 89 ALA A CA 1
ATOM 693 C C . ALA A 1 89 ? 9.019 8.402 -4.349 1.00 89.69 89 ALA A C 1
ATOM 695 O O . ALA A 1 89 ? 9.375 7.778 -3.348 1.00 89.69 89 ALA A O 1
ATOM 696 N N . THR A 1 90 ? 9.282 9.704 -4.499 1.00 90.81 90 THR A N 1
ATOM 697 C CA . THR A 1 90 ? 10.043 10.483 -3.511 1.00 90.81 90 THR A CA 1
ATOM 698 C C . THR A 1 90 ? 9.348 10.493 -2.155 1.00 90.81 90 THR A C 1
ATOM 700 O O . THR A 1 90 ? 9.985 10.212 -1.144 1.00 90.81 90 THR A O 1
ATOM 703 N N . ALA A 1 91 ? 8.039 10.751 -2.135 1.00 90.94 91 ALA A N 1
ATOM 704 C CA . ALA A 1 91 ? 7.256 10.777 -0.906 1.00 90.94 91 ALA A CA 1
ATOM 705 C C . ALA A 1 91 ? 7.227 9.397 -0.227 1.00 90.94 91 ALA A C 1
ATOM 707 O O . ALA A 1 91 ? 7.374 9.307 0.992 1.00 90.94 91 ALA A O 1
ATOM 708 N N . ALA A 1 92 ? 7.079 8.320 -1.008 1.00 90.62 92 ALA A N 1
ATOM 709 C CA . ALA A 1 92 ? 7.020 6.956 -0.486 1.00 90.62 92 ALA A CA 1
ATOM 710 C C . ALA A 1 92 ? 8.340 6.535 0.178 1.00 90.62 92 ALA A C 1
ATOM 712 O O . ALA A 1 92 ? 8.338 5.989 1.287 1.00 90.62 92 ALA A O 1
ATOM 713 N N . MET A 1 93 ? 9.470 6.847 -0.462 1.00 91.81 93 MET A N 1
ATOM 714 C CA . MET A 1 93 ? 10.798 6.558 0.081 1.00 91.81 93 MET A CA 1
ATOM 715 C C . MET A 1 93 ? 11.147 7.454 1.276 1.00 91.81 93 MET A C 1
ATOM 717 O O . MET A 1 93 ? 11.751 6.980 2.239 1.00 91.81 93 MET A O 1
ATOM 721 N N . GLU A 1 94 ? 10.740 8.725 1.261 1.00 90.19 94 GLU A N 1
ATOM 722 C CA . GLU A 1 94 ? 10.924 9.640 2.394 1.00 90.19 94 GLU A CA 1
ATOM 723 C C . GLU A 1 94 ? 10.148 9.149 3.628 1.00 90.19 94 GLU A C 1
ATOM 725 O O . GLU A 1 94 ? 10.712 9.040 4.718 1.00 90.19 94 GLU A O 1
ATOM 730 N N . LEU A 1 95 ? 8.879 8.760 3.454 1.00 89.75 95 LEU A N 1
ATOM 731 C CA . LEU A 1 95 ? 8.059 8.206 4.534 1.00 89.75 95 LEU A CA 1
ATOM 732 C C . LEU A 1 95 ? 8.649 6.904 5.092 1.00 89.75 95 LEU A C 1
ATOM 734 O O . LEU A 1 95 ? 8.617 6.681 6.305 1.00 89.75 95 LEU A O 1
ATOM 738 N N . TRP A 1 96 ? 9.228 6.060 4.234 1.00 89.81 96 TRP A N 1
ATOM 739 C CA . TRP A 1 96 ? 9.915 4.842 4.662 1.00 89.81 96 TRP A CA 1
ATOM 740 C C . TRP A 1 96 ? 11.105 5.153 5.574 1.00 89.81 96 TRP A C 1
ATOM 742 O O . TRP A 1 96 ? 11.203 4.607 6.675 1.00 89.81 96 TRP A O 1
ATOM 752 N N . GLN A 1 97 ? 11.969 6.080 5.154 1.00 87.56 97 GLN A N 1
ATOM 753 C CA . GLN A 1 97 ? 13.141 6.491 5.930 1.00 87.56 97 GLN A CA 1
ATOM 754 C C . GLN A 1 97 ? 12.765 7.121 7.272 1.00 87.56 97 GLN A C 1
ATOM 756 O O . GLN A 1 97 ? 13.449 6.880 8.265 1.00 87.56 97 GLN A O 1
ATOM 761 N N . LEU A 1 98 ? 11.693 7.917 7.316 1.00 83.38 98 LEU A N 1
ATOM 762 C CA . LEU A 1 98 ? 11.199 8.505 8.562 1.00 83.38 98 LEU A CA 1
ATOM 763 C C . LEU A 1 98 ? 10.622 7.435 9.489 1.00 83.38 98 LEU A C 1
ATOM 765 O O . LEU A 1 98 ? 10.959 7.403 10.664 1.00 83.38 98 LEU A O 1
ATOM 769 N N . THR A 1 99 ? 9.839 6.496 8.956 1.00 77.69 99 THR A N 1
ATOM 770 C CA . THR A 1 99 ? 9.293 5.387 9.755 1.00 77.69 99 THR A CA 1
ATOM 771 C C . THR A 1 99 ? 10.397 4.499 10.319 1.00 77.69 99 THR A C 1
ATOM 773 O O . THR A 1 99 ? 10.255 3.975 11.413 1.00 77.69 99 THR A O 1
ATOM 776 N N . ALA A 1 100 ? 11.506 4.301 9.602 1.00 69.81 100 ALA A N 1
ATOM 777 C CA . ALA A 1 100 ? 12.648 3.513 10.076 1.00 69.81 100 ALA A CA 1
ATOM 778 C C . ALA A 1 100 ? 13.443 4.160 11.228 1.00 69.81 100 ALA A C 1
ATOM 780 O O . ALA A 1 100 ? 14.237 3.467 11.851 1.00 69.81 100 ALA A O 1
ATOM 781 N N . LYS A 1 101 ? 13.267 5.460 11.500 1.00 58.84 101 LYS A N 1
ATOM 782 C CA . LYS A 1 101 ? 13.994 6.186 12.558 1.00 58.84 101 LYS A CA 1
ATOM 783 C C . LYS A 1 101 ? 13.259 6.253 13.901 1.00 58.84 101 LYS A C 1
ATOM 785 O O . LYS A 1 101 ? 13.887 6.632 14.882 1.00 58.84 101 LYS A O 1
ATOM 790 N N . ASP A 1 102 ? 11.968 5.928 13.921 1.00 55.34 102 ASP A N 1
ATOM 791 C CA . ASP A 1 102 ? 11.094 6.067 15.097 1.00 55.34 102 ASP A CA 1
ATOM 792 C C . ASP A 1 102 ? 10.943 4.761 15.921 1.00 55.34 102 ASP A C 1
ATOM 794 O O . ASP A 1 102 ? 10.190 4.747 16.894 1.00 55.34 102 ASP A O 1
ATOM 798 N N . GLU A 1 103 ? 11.638 3.674 15.552 1.00 48.06 103 GLU A N 1
ATOM 799 C CA . GLU A 1 103 ? 11.779 2.428 16.345 1.00 48.06 103 GLU A CA 1
ATOM 800 C C . GLU A 1 103 ? 13.177 2.332 16.967 1.00 48.06 103 GLU A C 1
ATOM 802 O O . GLU A 1 103 ? 13.263 1.902 18.141 1.00 48.06 103 GLU A O 1
#

Sequence (103 aa):
MTTAETRREALAAQLLSQPRPDNILGVLEQRDAIDRVAGVENDDVAQRLITLALSVDDETMVRALLHGAYRYRWHHAVAAYAVGRPENATAAMELWQLTAKDE

pLDDT: mean 89.07, std 8.97, range [48.06, 97.75]

Organism: NCBI:txid319705

Radius of gyration: 13.49 Å; chains: 1; bounding box: 36×33×31 Å